Protein AF-A0A920TEG1-F1 (afdb_monomer_lite)

Radius of gyration: 18.73 Å; chains: 1; bounding box: 34×30×54 Å

Foldseek 3Di:
DPPVVVVVVVVVVVVVVPPDDPLVVVLVCLCVVVHPVSSVVSVVVVVVVVVVVVVVVVVVVVVVVVPDDDVVVVCVVVVVD

Structure (mmCIF, N/CA/C/O backbone):
data_AF-A0A920TEG1-F1
#
_entry.id   AF-A0A920TEG1-F1
#
loop_
_atom_site.group_PDB
_atom_site.id
_atom_site.type_symbol
_atom_site.label_atom_id
_atom_site.label_alt_id
_atom_site.label_comp_id
_atom_site.label_asym_id
_atom_site.label_entity_id
_atom_site.label_seq_id
_atom_site.pdbx_PDB_ins_code
_atom_site.Cartn_x
_atom_site.Cartn_y
_atom_site.Cartn_z
_atom_site.occupancy
_atom_site.B_iso_or_equiv
_atom_site.auth_seq_id
_atom_site.auth_comp_id
_atom_site.auth_asym_id
_atom_site.auth_atom_id
_atom_site.pdbx_PDB_model_num
ATOM 1 N N . MET A 1 1 ? 10.260 16.631 -15.063 1.00 63.97 1 MET A N 1
ATOM 2 C CA . MET A 1 1 ? 8.785 16.568 -15.058 1.00 63.97 1 MET A CA 1
ATOM 3 C C . MET A 1 1 ? 8.285 17.909 -14.576 1.00 63.97 1 MET A C 1
ATOM 5 O O . MET A 1 1 ? 8.845 18.399 -13.603 1.00 63.97 1 MET A O 1
ATOM 9 N N . ASP A 1 2 ? 7.292 18.493 -15.242 1.00 91.50 2 ASP A N 1
ATOM 10 C CA . ASP A 1 2 ? 6.613 19.675 -14.709 1.00 91.50 2 ASP A CA 1
ATOM 11 C C . ASP A 1 2 ? 5.975 19.355 -13.356 1.00 91.50 2 ASP A C 1
ATOM 13 O O . ASP A 1 2 ? 5.390 18.281 -13.169 1.00 91.50 2 ASP A O 1
ATOM 17 N N . VAL A 1 3 ? 6.093 20.290 -12.411 1.00 94.56 3 VAL A N 1
ATOM 18 C CA . VAL A 1 3 ? 5.546 20.141 -11.054 1.00 94.56 3 VAL A CA 1
ATOM 19 C C . VAL A 1 3 ? 4.030 19.935 -11.115 1.00 94.56 3 VAL A C 1
ATOM 21 O O . VAL A 1 3 ? 3.496 19.093 -10.395 1.00 94.56 3 VAL A O 1
ATOM 24 N N . ASP A 1 4 ? 3.350 20.604 -12.049 1.00 95.06 4 ASP A N 1
ATOM 25 C CA . ASP A 1 4 ? 1.923 20.430 -12.327 1.00 95.06 4 ASP A CA 1
ATOM 26 C C . ASP A 1 4 ? 1.549 18.990 -12.688 1.00 95.06 4 ASP A C 1
ATOM 28 O O . ASP A 1 4 ? 0.542 18.462 -12.213 1.00 95.06 4 ASP A O 1
ATOM 32 N N . ALA A 1 5 ? 2.350 18.331 -13.528 1.00 94.06 5 ALA A N 1
ATOM 33 C CA . ALA A 1 5 ? 2.089 16.956 -13.943 1.00 94.06 5 ALA A CA 1
ATOM 34 C C . ALA A 1 5 ? 2.281 15.978 -12.776 1.00 94.06 5 ALA A C 1
ATOM 36 O O . ALA A 1 5 ? 1.467 15.072 -12.588 1.00 94.06 5 ALA A O 1
ATOM 37 N N . TRP A 1 6 ? 3.312 16.193 -11.956 1.00 94.12 6 TRP A N 1
ATOM 38 C CA . TRP A 1 6 ? 3.536 15.400 -10.749 1.00 94.12 6 TRP A CA 1
ATOM 39 C C . TRP A 1 6 ? 2.384 15.561 -9.750 1.00 94.12 6 TRP A C 1
ATOM 41 O O . TRP A 1 6 ? 1.863 14.568 -9.244 1.00 94.12 6 TRP A O 1
ATOM 51 N N . LEU A 1 7 ? 1.918 16.795 -9.532 1.00 96.00 7 LEU A N 1
ATOM 52 C CA . LEU A 1 7 ? 0.812 17.073 -8.618 1.00 96.00 7 LEU A CA 1
ATOM 53 C C . LEU A 1 7 ? -0.496 16.418 -9.091 1.00 96.00 7 LEU A C 1
ATOM 55 O O . LEU A 1 7 ? -1.205 15.817 -8.286 1.00 96.00 7 LEU A O 1
ATOM 59 N N . LYS A 1 8 ? -0.786 16.458 -10.401 1.00 95.25 8 LYS A N 1
ATOM 60 C CA . LYS A 1 8 ? -1.937 15.758 -11.001 1.00 95.25 8 LYS A CA 1
ATOM 61 C C . LYS A 1 8 ? -1.873 14.246 -10.777 1.00 95.25 8 LYS A C 1
ATOM 63 O O . LYS A 1 8 ? -2.891 13.648 -10.434 1.00 95.25 8 LYS A O 1
ATOM 68 N N . LEU A 1 9 ? -0.694 13.637 -10.935 1.00 93.50 9 LEU A N 1
ATOM 69 C CA . LEU A 1 9 ? -0.492 12.206 -10.687 1.00 93.50 9 LEU A CA 1
ATOM 70 C C . LEU A 1 9 ? -0.719 11.845 -9.218 1.00 93.50 9 LEU A C 1
ATOM 72 O O . LEU A 1 9 ? -1.439 10.891 -8.935 1.00 93.50 9 LEU A O 1
ATOM 76 N N . VAL A 1 10 ? -0.166 12.628 -8.287 1.00 93.81 10 VAL A N 1
ATOM 77 C CA . VAL A 1 10 ? -0.399 12.432 -6.848 1.00 93.81 10 VAL A CA 1
ATOM 78 C C . VAL A 1 10 ? -1.889 12.485 -6.533 1.00 93.81 10 VAL A C 1
ATOM 80 O O . VAL A 1 10 ? -2.392 11.619 -5.822 1.00 93.81 10 VAL A O 1
ATOM 83 N N . LEU A 1 11 ? -2.602 13.461 -7.097 1.00 95.31 11 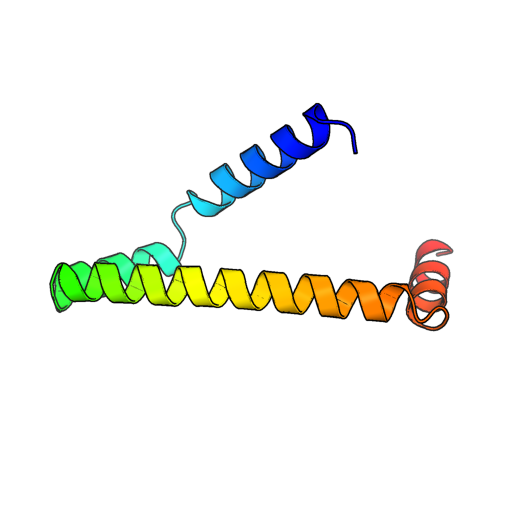LEU A N 1
ATOM 84 C CA . LEU A 1 11 ? -4.023 13.672 -6.843 1.00 95.31 11 LEU A CA 1
ATOM 85 C C . LEU A 1 11 ? -4.879 12.517 -7.384 1.00 95.31 11 LEU A C 1
ATOM 87 O O . LEU A 1 11 ? -5.736 12.003 -6.669 1.00 95.31 11 LEU A O 1
ATOM 91 N N . ILE A 1 12 ? -4.596 12.044 -8.602 1.00 94.62 12 ILE A N 1
ATOM 92 C CA . ILE A 1 12 ? -5.242 10.858 -9.185 1.00 94.62 12 ILE A CA 1
ATOM 93 C C . ILE A 1 12 ? -4.969 9.601 -8.352 1.00 94.62 12 ILE A C 1
ATOM 95 O O . ILE A 1 12 ? -5.905 8.861 -8.051 1.00 94.62 12 ILE A O 1
ATOM 99 N N . CYS A 1 13 ? -3.721 9.370 -7.934 1.00 90.81 13 CYS A N 1
ATOM 100 C CA . CYS A 1 13 ? -3.373 8.224 -7.092 1.00 90.81 13 CYS A CA 1
ATOM 101 C C . CYS A 1 13 ? -4.082 8.278 -5.733 1.00 90.81 13 CYS A C 1
ATOM 103 O O . CYS A 1 13 ? -4.581 7.256 -5.263 1.00 90.81 13 CYS A O 1
ATOM 105 N N . PHE A 1 14 ? -4.180 9.464 -5.126 1.00 90.62 14 PHE A N 1
ATOM 106 C CA . PHE A 1 14 ? -4.915 9.662 -3.877 1.00 90.62 14 PHE A CA 1
ATOM 107 C C . PHE A 1 14 ? -6.399 9.331 -4.031 1.00 90.62 14 PHE A C 1
ATOM 109 O O . PHE A 1 14 ? -6.948 8.574 -3.234 1.00 90.62 14 PHE A O 1
ATOM 116 N N . LEU A 1 15 ? -7.045 9.859 -5.073 1.00 91.62 15 LEU A N 1
ATOM 117 C CA . LEU A 1 15 ? -8.456 9.589 -5.346 1.00 91.62 15 LEU A CA 1
ATOM 118 C C . LEU A 1 15 ? -8.706 8.102 -5.633 1.00 91.62 15 LEU A C 1
ATOM 120 O O . LEU A 1 15 ? -9.681 7.541 -5.138 1.00 91.62 15 LEU A O 1
ATOM 124 N N . GLY A 1 16 ? -7.803 7.446 -6.369 1.00 88.75 16 GLY A N 1
ATOM 125 C CA . GLY A 1 16 ? -7.870 6.008 -6.627 1.00 88.75 16 GLY A CA 1
ATOM 126 C C . GLY A 1 16 ? -7.767 5.170 -5.350 1.00 88.75 16 GLY A C 1
ATOM 127 O O . GLY A 1 16 ? -8.537 4.229 -5.172 1.00 88.75 16 GLY A O 1
ATOM 128 N N . ALA A 1 17 ? -6.874 5.542 -4.428 1.00 85.94 17 ALA A N 1
ATOM 129 C CA . ALA A 1 17 ? -6.703 4.849 -3.151 1.00 85.94 17 ALA A CA 1
ATOM 130 C C . ALA A 1 17 ? -7.902 5.018 -2.196 1.00 85.94 17 ALA A C 1
ATOM 132 O O . ALA A 1 17 ? -8.164 4.133 -1.383 1.00 85.94 17 ALA A O 1
ATOM 133 N N . LEU A 1 18 ? -8.635 6.133 -2.292 1.00 86.19 18 LEU A N 1
ATOM 134 C CA . LEU A 1 18 ? -9.836 6.396 -1.489 1.00 86.19 18 LEU A CA 1
ATOM 135 C C . LEU A 1 18 ? -11.084 5.656 -1.992 1.00 86.19 18 LEU A C 1
ATOM 137 O O . LEU A 1 18 ? -12.071 5.570 -1.259 1.00 86.19 18 LEU A O 1
ATOM 141 N N . SER A 1 19 ? -11.065 5.127 -3.218 1.00 88.12 19 SER A N 1
ATOM 142 C CA . SER A 1 19 ? -12.203 4.399 -3.779 1.00 88.12 19 SER A CA 1
ATOM 143 C C . SER A 1 19 ? -12.527 3.172 -2.911 1.00 88.12 19 SER A C 1
ATOM 145 O O . SER A 1 19 ? -11.641 2.339 -2.696 1.00 88.12 19 SER A O 1
ATOM 147 N N . PRO A 1 20 ? -13.768 3.019 -2.405 1.00 83.88 20 PRO A N 1
ATOM 148 C CA . PRO A 1 20 ? -14.131 1.900 -1.543 1.00 83.88 20 PRO A CA 1
ATOM 149 C C . PRO A 1 20 ? -13.977 0.581 -2.309 1.00 83.88 20 PRO A C 1
ATOM 151 O O . PRO A 1 20 ? -14.788 0.232 -3.163 1.00 83.88 20 PRO A O 1
ATOM 154 N N . GLY A 1 21 ? -12.886 -0.128 -2.020 1.00 88.25 21 GLY A N 1
ATOM 155 C CA . GLY A 1 21 ? -12.504 -1.368 -2.685 1.00 88.25 21 GLY A CA 1
ATOM 156 C C . GLY A 1 21 ? -12.519 -2.584 -1.753 1.00 88.25 21 GLY A C 1
ATOM 157 O O . GLY A 1 21 ? -12.680 -2.445 -0.536 1.00 88.25 21 GLY A O 1
ATOM 158 N N . PRO A 1 22 ? -12.274 -3.791 -2.296 1.00 87.56 22 PRO A N 1
ATOM 159 C CA . PRO A 1 22 ? -12.232 -5.037 -1.523 1.00 87.56 22 PRO A CA 1
ATOM 160 C C . PRO A 1 22 ? -11.246 -4.997 -0.345 1.00 87.56 22 PRO A C 1
ATOM 162 O O . PRO A 1 22 ? -11.491 -5.603 0.695 1.00 87.56 22 PRO A O 1
ATOM 165 N N . SER A 1 23 ? -10.149 -4.245 -0.480 1.00 88.12 23 SER A N 1
ATOM 166 C CA . SER A 1 23 ? -9.150 -4.103 0.581 1.00 88.12 23 SER A CA 1
ATOM 167 C C . SER A 1 23 ? -9.676 -3.333 1.799 1.00 88.12 23 SER A C 1
ATOM 169 O O . SER A 1 23 ? -9.482 -3.758 2.938 1.00 88.12 23 SER A O 1
ATOM 171 N N . LEU A 1 24 ? -10.435 -2.252 1.577 1.00 88.38 24 LEU A N 1
ATOM 172 C CA . LEU A 1 24 ? -11.086 -1.515 2.662 1.00 88.38 24 LEU A CA 1
ATOM 173 C C . LEU A 1 24 ? -12.117 -2.400 3.375 1.00 88.38 24 LEU A C 1
ATOM 175 O O . LEU A 1 24 ? -12.166 -2.415 4.604 1.00 88.38 24 LEU A O 1
ATOM 179 N N . ALA A 1 25 ? -12.880 -3.197 2.618 1.00 92.94 25 ALA A N 1
ATOM 180 C CA . ALA A 1 25 ? -13.819 -4.164 3.183 1.00 92.94 25 ALA A CA 1
ATOM 181 C C . ALA A 1 25 ? -13.116 -5.202 4.078 1.00 92.94 25 ALA A C 1
ATOM 183 O O . ALA A 1 25 ? -13.616 -5.522 5.155 1.00 92.94 25 ALA A O 1
ATOM 184 N N . LEU A 1 26 ? -11.929 -5.679 3.687 1.00 91.38 26 LEU A N 1
ATOM 185 C CA . LEU A 1 26 ? -11.127 -6.603 4.490 1.00 91.38 26 LEU A CA 1
ATOM 186 C C . LEU A 1 26 ? -10.640 -5.963 5.803 1.00 91.38 26 LEU A C 1
ATOM 188 O O . LEU A 1 26 ? -10.764 -6.571 6.868 1.00 91.38 26 LEU A O 1
ATOM 192 N N . VAL A 1 27 ? -10.118 -4.731 5.745 1.00 93.62 27 VAL A N 1
ATOM 193 C CA . VAL A 1 27 ? -9.671 -3.984 6.935 1.00 93.62 27 VAL A CA 1
ATOM 194 C C . VAL A 1 27 ? -10.841 -3.748 7.889 1.00 93.62 27 VAL A C 1
ATOM 196 O O . VAL A 1 27 ? -10.710 -4.002 9.088 1.00 93.62 27 VAL A O 1
ATOM 199 N N . LEU A 1 28 ? -12.001 -3.327 7.375 1.00 93.19 28 LEU A N 1
ATOM 200 C CA . LEU A 1 28 ? -13.220 -3.167 8.172 1.00 93.19 28 LEU A CA 1
ATOM 201 C C . LEU A 1 28 ? -13.683 -4.489 8.783 1.00 93.19 28 LEU A C 1
ATOM 203 O O . LEU A 1 28 ? -13.989 -4.519 9.971 1.00 93.19 28 LEU A O 1
ATOM 207 N N . ASN A 1 29 ? -13.673 -5.587 8.027 1.00 94.38 29 ASN A N 1
ATOM 208 C CA . ASN A 1 29 ? -14.058 -6.897 8.543 1.00 94.38 29 ASN A CA 1
ATOM 209 C C . ASN A 1 29 ? -13.148 -7.339 9.700 1.00 94.38 29 ASN A C 1
ATOM 211 O O . ASN A 1 29 ? -13.638 -7.739 10.753 1.00 94.38 29 ASN A O 1
ATOM 215 N N . ASN A 1 30 ? -11.827 -7.184 9.563 1.00 93.38 30 ASN A N 1
ATOM 216 C CA . ASN A 1 30 ? -10.891 -7.469 10.656 1.00 93.38 30 ASN A CA 1
ATOM 217 C C . ASN A 1 30 ? -11.075 -6.519 11.850 1.00 93.38 30 ASN A C 1
ATOM 219 O O . ASN A 1 30 ? -10.943 -6.947 12.996 1.00 93.38 30 ASN A O 1
ATOM 223 N N . THR A 1 31 ? -11.426 -5.256 11.596 1.00 94.94 31 THR A N 1
ATOM 224 C CA . THR A 1 31 ? -11.721 -4.266 12.644 1.00 94.94 31 THR A CA 1
ATOM 225 C C . THR A 1 31 ? -12.966 -4.650 13.443 1.00 94.94 31 THR A C 1
ATOM 227 O O . THR A 1 31 ? -12.939 -4.606 14.670 1.00 94.94 31 THR A O 1
ATOM 230 N N . ILE A 1 32 ? -14.046 -5.039 12.761 1.00 96.56 32 ILE A N 1
ATOM 231 C CA . ILE A 1 32 ? -15.333 -5.379 13.377 1.00 96.56 32 ILE A CA 1
ATOM 232 C C . ILE A 1 32 ? -15.254 -6.742 14.076 1.00 96.56 32 ILE A C 1
ATOM 234 O O . ILE A 1 32 ? -15.697 -6.869 15.212 1.00 96.56 32 ILE A O 1
ATOM 238 N N . ALA A 1 33 ? -14.660 -7.751 13.433 1.00 95.44 33 ALA A N 1
ATOM 239 C CA . ALA A 1 33 ? -14.637 -9.117 13.954 1.00 95.44 33 ALA A CA 1
ATOM 240 C C . ALA A 1 33 ? -13.610 -9.335 15.076 1.00 95.44 33 ALA A C 1
ATOM 242 O O . ALA A 1 33 ? -13.832 -10.166 15.954 1.00 95.44 33 ALA A O 1
ATOM 243 N N . ARG A 1 34 ? -12.464 -8.639 15.038 1.00 92.12 34 ARG A N 1
ATOM 244 C CA . ARG A 1 34 ? -11.338 -8.875 15.965 1.00 92.12 34 ARG A CA 1
ATOM 245 C C . ARG A 1 34 ? -10.962 -7.646 16.798 1.00 92.12 34 ARG A C 1
ATOM 247 O O . ARG A 1 34 ? -10.223 -7.777 17.769 1.00 92.12 34 ARG A O 1
ATOM 254 N N . GLY A 1 35 ? -11.490 -6.467 16.467 1.00 95.12 35 GLY A N 1
ATOM 255 C CA . GLY A 1 35 ? -11.276 -5.213 17.189 1.00 95.12 35 GLY A CA 1
ATOM 256 C C . GLY A 1 35 ? -10.336 -4.233 16.477 1.00 95.12 35 GLY A C 1
ATOM 257 O O . GLY A 1 35 ? -9.635 -4.565 15.519 1.00 95.12 35 GLY A O 1
ATOM 258 N N . ARG A 1 36 ? -10.283 -2.993 16.988 1.00 93.94 36 ARG A N 1
ATOM 259 C CA . ARG A 1 36 ? -9.567 -1.864 16.359 1.00 93.94 36 ARG A CA 1
ATOM 260 C C . ARG A 1 36 ? -8.091 -2.140 16.074 1.00 93.94 36 ARG A C 1
ATOM 262 O O . ARG A 1 36 ? -7.588 -1.732 15.032 1.00 93.94 36 ARG A O 1
ATOM 269 N N . LEU A 1 37 ? -7.404 -2.830 16.984 1.00 95.75 37 LEU A N 1
ATOM 270 C CA . LEU A 1 37 ? -5.971 -3.105 16.849 1.00 95.75 37 LEU A CA 1
ATOM 271 C C . LEU A 1 37 ? -5.662 -3.965 15.611 1.00 95.75 37 LEU A C 1
ATOM 273 O O . LEU A 1 37 ? -4.686 -3.706 14.915 1.00 95.75 37 LEU A O 1
ATOM 277 N N . TYR A 1 38 ? -6.529 -4.936 15.310 1.00 94.38 38 TYR A N 1
ATOM 278 C CA . TYR A 1 38 ? -6.399 -5.809 14.142 1.00 94.38 38 TYR A CA 1
ATOM 279 C C . TYR A 1 38 ? -6.703 -5.071 12.838 1.00 94.38 38 TYR A C 1
ATOM 281 O O . TYR A 1 38 ? -6.088 -5.347 11.812 1.00 94.38 38 TYR A O 1
ATOM 289 N N . GLY A 1 39 ? -7.615 -4.098 12.877 1.00 94.69 39 GLY A N 1
ATOM 290 C CA . GLY A 1 39 ? -7.836 -3.171 11.769 1.00 94.69 39 GLY A CA 1
ATOM 291 C C . GLY A 1 39 ? -6.587 -2.362 11.432 1.00 94.69 39 GLY A C 1
ATOM 292 O O . GLY A 1 39 ? -6.148 -2.342 10.284 1.00 94.69 39 GLY A O 1
ATOM 293 N N . ILE A 1 40 ? -5.975 -1.754 12.454 1.00 95.56 40 ILE A N 1
ATOM 294 C CA . ILE A 1 40 ? -4.748 -0.958 12.306 1.00 95.56 40 ILE A CA 1
ATOM 295 C C . ILE A 1 40 ? -3.607 -1.825 11.765 1.00 95.56 40 ILE A C 1
ATOM 297 O O . ILE A 1 40 ? -2.950 -1.426 10.806 1.00 95.56 40 ILE A O 1
ATOM 301 N N . SER A 1 41 ? -3.390 -3.021 12.321 1.00 96.12 41 SER A N 1
ATOM 302 C CA . SER A 1 41 ? -2.330 -3.914 11.839 1.00 96.12 41 SER A CA 1
ATOM 303 C C . SER A 1 41 ? -2.573 -4.398 10.406 1.00 96.12 41 SER A C 1
ATOM 305 O O . SER A 1 41 ? -1.634 -4.421 9.613 1.00 96.12 41 SER A O 1
ATOM 307 N N . THR A 1 42 ? -3.824 -4.709 10.040 1.00 94.69 42 THR A N 1
ATOM 308 C CA . THR A 1 42 ? -4.195 -5.085 8.662 1.00 94.69 42 THR A CA 1
ATOM 309 C C . THR A 1 42 ? -3.924 -3.935 7.692 1.00 94.69 42 THR A C 1
ATO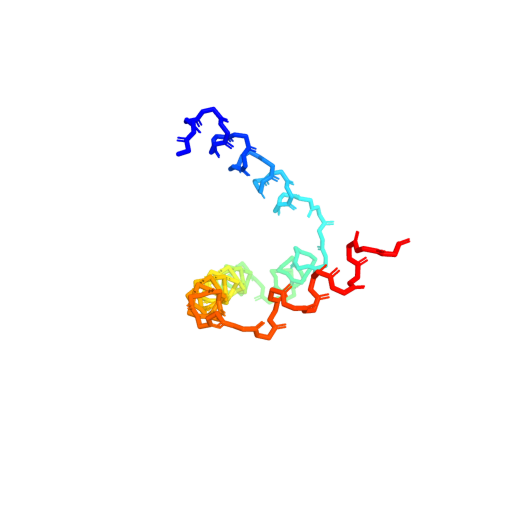M 311 O O . THR A 1 42 ? -3.316 -4.147 6.646 1.00 94.69 42 THR A O 1
ATOM 314 N N . GLY A 1 43 ? -4.332 -2.711 8.044 1.00 93.88 43 GLY A N 1
ATOM 315 C CA . GLY A 1 43 ? -4.113 -1.524 7.217 1.00 93.88 43 GLY A CA 1
ATOM 316 C C . GLY A 1 43 ? -2.629 -1.203 7.025 1.00 93.88 43 GLY A C 1
ATOM 317 O O . GLY A 1 43 ? -2.193 -0.982 5.896 1.00 93.88 43 GLY A O 1
ATOM 318 N N . LEU A 1 44 ? -1.839 -1.246 8.104 1.00 95.38 44 LEU A N 1
ATOM 319 C CA . LEU A 1 44 ? -0.392 -1.014 8.046 1.00 95.38 44 LEU A CA 1
ATOM 320 C C . LEU A 1 44 ? 0.325 -2.075 7.211 1.00 95.38 44 LEU A C 1
ATOM 322 O O . LEU A 1 44 ? 1.127 -1.727 6.348 1.00 95.38 44 LEU A O 1
ATOM 326 N N . GLY A 1 45 ? 0.014 -3.355 7.429 1.00 95.62 45 GLY A N 1
ATOM 327 C CA . GLY A 1 45 ? 0.605 -4.448 6.658 1.00 95.62 45 GLY A CA 1
ATOM 328 C C . GLY A 1 45 ? 0.267 -4.351 5.171 1.00 95.62 45 GLY A C 1
ATOM 329 O O . GLY A 1 45 ? 1.147 -4.500 4.326 1.00 95.62 45 GLY A O 1
ATOM 330 N N . HIS A 1 46 ? -0.988 -4.034 4.844 1.00 93.44 46 HIS A N 1
ATOM 331 C CA . HIS A 1 46 ? -1.421 -3.864 3.462 1.00 93.44 46 HIS A CA 1
ATOM 332 C C . HIS A 1 46 ? -0.741 -2.670 2.776 1.00 93.44 46 HIS A C 1
ATOM 334 O O . HIS A 1 46 ? -0.191 -2.822 1.686 1.00 93.44 46 HIS A O 1
ATOM 340 N N . GLY A 1 47 ? -0.728 -1.501 3.428 1.00 92.81 47 GLY A N 1
ATOM 341 C CA . GLY A 1 47 ? -0.077 -0.302 2.897 1.00 92.81 47 GLY A CA 1
ATOM 342 C C . GLY A 1 47 ? 1.429 -0.492 2.707 1.00 92.81 47 GLY A C 1
ATOM 343 O O . GLY A 1 47 ? 1.968 -0.133 1.662 1.00 92.81 47 GLY A O 1
ATOM 344 N N . PHE A 1 48 ? 2.097 -1.128 3.674 1.00 96.00 48 PHE A N 1
ATOM 345 C CA . PHE A 1 48 ? 3.515 -1.464 3.570 1.00 96.00 48 PHE A CA 1
ATOM 346 C C . PHE A 1 48 ? 3.793 -2.438 2.418 1.00 96.00 48 PHE A C 1
ATOM 348 O O . PHE A 1 48 ? 4.722 -2.219 1.643 1.00 96.00 48 PHE A O 1
ATOM 355 N N . GLY A 1 49 ? 2.961 -3.472 2.261 1.00 95.19 49 GLY A N 1
ATOM 356 C CA . GLY A 1 49 ? 3.076 -4.438 1.171 1.00 95.19 49 GLY A CA 1
ATOM 357 C C . GLY A 1 49 ? 2.964 -3.792 -0.211 1.00 95.19 49 GLY A C 1
ATOM 358 O O . GLY A 1 49 ? 3.818 -4.033 -1.062 1.00 95.19 49 GLY A O 1
ATOM 359 N N . ILE A 1 50 ? 1.964 -2.926 -0.425 1.00 93.56 50 ILE A N 1
ATOM 360 C CA . ILE A 1 50 ? 1.815 -2.193 -1.695 1.00 93.56 50 ILE A CA 1
ATOM 361 C C . ILE A 1 50 ? 2.995 -1.244 -1.919 1.00 93.56 50 ILE A C 1
ATOM 363 O O . ILE A 1 50 ? 3.515 -1.184 -3.030 1.00 93.56 50 ILE A O 1
ATOM 367 N N . GLY A 1 51 ? 3.440 -0.525 -0.884 1.00 93.88 51 GLY A N 1
ATOM 368 C CA . GLY A 1 51 ? 4.585 0.379 -0.990 1.00 93.88 51 GLY A CA 1
ATOM 369 C C . GLY A 1 51 ? 5.862 -0.350 -1.410 1.00 93.88 51 GLY A C 1
ATOM 370 O O . GLY A 1 51 ? 6.543 0.074 -2.342 1.00 93.88 51 GLY A O 1
ATOM 371 N N . LEU A 1 52 ? 6.154 -1.488 -0.778 1.00 97.50 52 LEU A N 1
ATOM 372 C CA . LEU A 1 52 ? 7.317 -2.306 -1.109 1.00 97.50 52 LEU A CA 1
ATOM 373 C C . LEU A 1 52 ? 7.207 -2.911 -2.515 1.00 97.50 52 LEU A C 1
ATOM 375 O O . LEU A 1 52 ? 8.172 -2.870 -3.276 1.00 97.50 52 LEU A O 1
ATOM 379 N N . TRP A 1 53 ? 6.023 -3.404 -2.891 1.00 95.31 53 TRP A N 1
ATOM 380 C CA . TRP A 1 53 ? 5.756 -3.880 -4.248 1.00 95.31 53 TRP A CA 1
ATOM 381 C C . TRP A 1 53 ? 5.969 -2.781 -5.299 1.00 95.31 53 TRP A C 1
ATOM 383 O O . TRP A 1 53 ? 6.612 -3.037 -6.316 1.00 95.31 53 TRP A O 1
ATOM 393 N N . ALA A 1 54 ? 5.491 -1.558 -5.049 1.00 94.31 54 ALA A N 1
ATOM 394 C CA . ALA A 1 54 ? 5.640 -0.432 -5.967 1.00 94.31 54 ALA A CA 1
ATOM 395 C C . ALA A 1 54 ? 7.112 -0.036 -6.157 1.00 94.31 5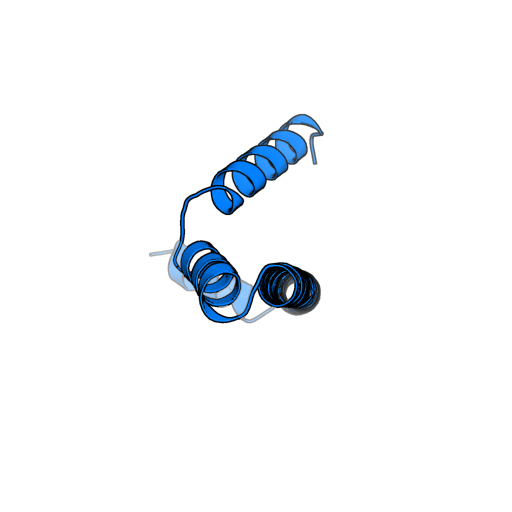4 ALA A C 1
ATOM 397 O O . ALA A 1 54 ? 7.539 0.151 -7.294 1.00 94.31 54 ALA A O 1
ATOM 398 N N . LEU A 1 55 ? 7.898 0.023 -5.073 1.00 95.12 55 LEU A N 1
ATOM 399 C CA . LEU A 1 55 ? 9.332 0.331 -5.128 1.00 95.12 55 LEU A CA 1
ATOM 400 C C . LEU A 1 55 ? 10.118 -0.723 -5.913 1.00 95.12 55 LEU A C 1
ATOM 402 O O . LEU A 1 55 ? 10.897 -0.378 -6.804 1.00 95.12 55 LEU A O 1
ATOM 406 N N . LEU A 1 56 ? 9.885 -2.006 -5.615 1.00 96.06 56 LEU A N 1
ATOM 407 C CA . LEU A 1 56 ? 10.530 -3.111 -6.327 1.00 96.06 56 LEU A CA 1
AT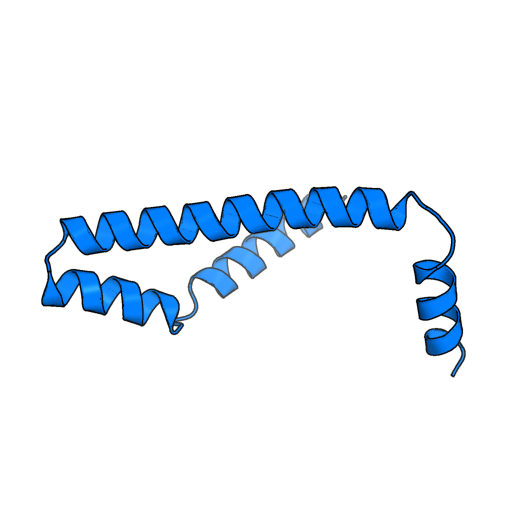OM 408 C C . LEU A 1 56 ? 10.136 -3.130 -7.803 1.00 96.06 56 LEU A C 1
ATOM 410 O O . LEU A 1 56 ? 10.991 -3.313 -8.662 1.00 96.06 56 LEU A O 1
ATOM 414 N N . THR A 1 57 ? 8.859 -2.893 -8.103 1.00 94.88 57 THR A N 1
ATOM 415 C CA . THR A 1 57 ? 8.362 -2.825 -9.479 1.00 94.88 57 THR A CA 1
ATOM 416 C C . THR A 1 57 ? 8.991 -1.655 -10.227 1.00 94.88 57 THR A C 1
ATOM 418 O O . THR A 1 57 ? 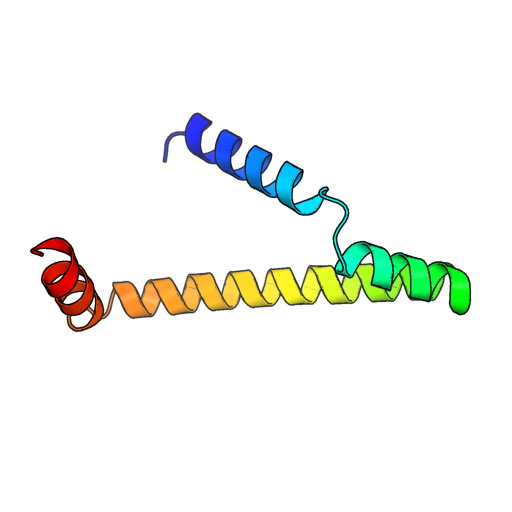9.478 -1.850 -11.335 1.00 94.88 57 THR A O 1
ATOM 421 N N . SER A 1 58 ? 9.055 -0.457 -9.633 1.00 92.69 58 SER A N 1
ATOM 422 C CA . SER A 1 58 ? 9.680 0.697 -10.289 1.00 92.69 58 SER A CA 1
ATOM 423 C C . SER A 1 58 ? 11.172 0.488 -10.541 1.00 92.69 58 SER A C 1
ATOM 425 O O . SER A 1 58 ? 11.642 0.829 -11.622 1.00 92.69 58 SER A O 1
ATOM 427 N N . ALA A 1 59 ? 11.891 -0.115 -9.587 1.00 92.50 59 ALA A N 1
ATOM 428 C CA . ALA A 1 59 ? 13.311 -0.427 -9.734 1.00 92.50 59 ALA A CA 1
ATOM 429 C C . ALA A 1 59 ? 13.549 -1.529 -10.782 1.00 92.50 59 ALA A C 1
ATOM 431 O O . ALA A 1 59 ? 14.424 -1.414 -11.633 1.00 92.50 59 ALA A O 1
ATOM 432 N N . GLY A 1 60 ? 12.735 -2.587 -10.775 1.00 90.19 60 GLY A N 1
ATOM 433 C CA . GLY A 1 60 ? 12.831 -3.660 -11.763 1.00 90.19 60 GLY A CA 1
ATOM 434 C C . GLY A 1 60 ? 12.499 -3.181 -13.177 1.00 90.19 60 GLY A C 1
ATOM 435 O O . GLY A 1 60 ? 13.225 -3.483 -14.119 1.00 90.19 60 GLY A O 1
ATOM 436 N N . ILE A 1 61 ? 11.438 -2.382 -13.333 1.00 88.88 61 ILE A N 1
ATOM 437 C CA . ILE A 1 61 ? 11.063 -1.798 -14.626 1.00 88.88 61 ILE A CA 1
ATOM 438 C C . ILE A 1 61 ? 12.154 -0.847 -15.132 1.00 88.88 61 ILE A C 1
ATOM 440 O O . ILE A 1 61 ? 12.435 -0.862 -16.329 1.00 88.88 61 ILE A O 1
ATOM 444 N N . SER A 1 62 ? 12.791 -0.046 -14.266 1.00 86.94 62 SER A N 1
ATOM 445 C CA . SER A 1 62 ? 13.885 0.824 -14.710 1.00 86.94 62 SER A CA 1
ATOM 446 C C . SER A 1 62 ? 15.050 0.025 -15.288 1.00 86.94 62 SER A C 1
ATOM 448 O O . SER A 1 62 ? 15.499 0.355 -16.381 1.00 86.94 62 SER A O 1
ATOM 450 N N . GLU A 1 63 ? 15.471 -1.060 -14.632 1.00 86.31 63 GLU A N 1
ATOM 451 C CA . GLU A 1 63 ? 16.544 -1.933 -15.138 1.00 86.31 63 GLU A CA 1
ATOM 452 C C . GLU A 1 63 ? 16.167 -2.571 -16.482 1.00 86.31 63 GLU A C 1
ATOM 454 O O . GLU A 1 63 ? 16.918 -2.500 -17.452 1.00 86.31 63 GLU A O 1
ATOM 459 N N . ILE A 1 64 ? 14.949 -3.110 -16.576 1.00 84.69 64 ILE A N 1
ATOM 460 C CA . ILE A 1 64 ? 14.420 -3.741 -17.790 1.00 84.69 64 ILE A CA 1
ATOM 461 C C . ILE A 1 64 ? 14.376 -2.765 -18.984 1.00 84.69 64 ILE A C 1
ATOM 463 O O . ILE A 1 64 ? 14.617 -3.160 -20.123 1.00 84.69 64 ILE A O 1
ATOM 467 N N . ILE A 1 65 ? 14.046 -1.492 -18.751 1.00 82.81 65 ILE A N 1
ATOM 468 C CA . ILE A 1 65 ? 14.009 -0.465 -19.805 1.00 82.81 65 ILE A CA 1
ATOM 469 C C . ILE A 1 65 ? 15.424 -0.037 -20.221 1.00 82.81 65 ILE A C 1
ATOM 471 O O . ILE A 1 65 ? 15.640 0.318 -21.386 1.00 82.81 65 ILE A O 1
ATOM 475 N N . MET A 1 66 ? 16.381 -0.036 -19.289 1.00 79.81 66 MET A N 1
ATOM 476 C CA . MET A 1 66 ? 17.774 0.301 -19.584 1.00 79.81 66 MET A CA 1
ATOM 477 C C . MET A 1 66 ? 18.491 -0.813 -20.356 1.00 79.81 66 MET A C 1
ATOM 479 O O . MET A 1 66 ? 19.332 -0.496 -21.201 1.00 79.81 66 MET A O 1
ATOM 483 N N . ASP A 1 67 ? 18.108 -2.077 -20.158 1.00 73.06 67 ASP A N 1
ATOM 484 C CA . ASP A 1 67 ? 18.620 -3.226 -20.913 1.00 73.06 67 ASP A CA 1
ATOM 485 C C . ASP A 1 67 ? 17.933 -3.328 -22.294 1.00 73.06 67 ASP A C 1
ATOM 487 O O . ASP A 1 67 ? 16.978 -4.068 -22.555 1.00 73.06 67 ASP A O 1
ATOM 491 N N . LYS A 1 68 ? 18.363 -2.437 -23.192 1.00 66.06 68 LYS A N 1
ATOM 492 C CA . LYS A 1 68 ? 17.725 -2.166 -24.483 1.00 66.06 68 LYS A CA 1
ATOM 493 C C . LYS A 1 68 ? 17.846 -3.333 -25.466 1.00 66.06 68 LYS A C 1
ATOM 495 O O . LYS A 1 68 ? 18.831 -3.419 -26.190 1.00 66.06 68 LYS A O 1
ATOM 500 N N . SER A 1 69 ? 16.791 -4.138 -25.618 1.00 62.91 69 SER A N 1
ATOM 501 C CA . SER A 1 69 ? 16.476 -4.773 -26.914 1.00 62.91 69 SER A CA 1
ATOM 502 C C . SER A 1 69 ? 15.040 -5.308 -26.991 1.00 62.91 69 SER A C 1
ATOM 504 O O . SER A 1 69 ? 14.259 -4.872 -27.834 1.00 62.91 69 SER A O 1
ATOM 506 N N . ALA A 1 70 ? 14.631 -6.202 -26.089 1.00 66.88 70 ALA A N 1
ATOM 507 C CA . ALA A 1 70 ? 13.427 -7.015 -26.303 1.00 66.88 70 ALA A CA 1
ATOM 508 C C . ALA A 1 70 ? 12.098 -6.236 -26.227 1.00 66.88 70 ALA A C 1
ATOM 510 O O . ALA A 1 70 ? 11.223 -6.419 -27.071 1.00 66.88 70 ALA A O 1
ATOM 511 N N . ILE A 1 71 ? 11.938 -5.338 -25.250 1.00 70.44 71 ILE A N 1
ATOM 512 C CA . ILE A 1 71 ? 10.669 -4.612 -25.035 1.00 70.44 71 ILE A CA 1
ATOM 513 C C . ILE A 1 71 ? 10.460 -3.504 -26.059 1.00 70.44 71 ILE A C 1
ATOM 515 O O . ILE A 1 71 ? 9.330 -3.265 -26.481 1.00 70.44 71 ILE A O 1
ATOM 519 N N . PHE A 1 72 ? 11.544 -2.865 -26.503 1.00 69.81 72 PHE A N 1
ATOM 520 C CA . PHE A 1 72 ? 11.473 -1.889 -27.585 1.00 69.81 72 PHE A CA 1
ATOM 521 C C . PHE A 1 72 ? 11.031 -2.559 -28.893 1.00 69.81 72 PHE A C 1
ATOM 523 O O . PHE A 1 72 ? 10.141 -2.046 -29.565 1.00 69.81 72 PHE A O 1
ATOM 530 N N . TRP A 1 73 ? 11.578 -3.739 -29.216 1.00 69.75 73 TRP A N 1
ATOM 531 C CA . TRP A 1 73 ? 11.137 -4.525 -30.373 1.00 69.75 73 TRP A CA 1
ATOM 532 C C . TRP A 1 73 ? 9.700 -5.036 -30.237 1.00 69.75 73 TRP A C 1
ATOM 534 O O . TRP A 1 73 ? 8.958 -4.977 -31.213 1.00 69.75 73 TRP A O 1
ATOM 544 N N . PHE A 1 74 ? 9.278 -5.469 -29.046 1.00 72.62 74 PHE A N 1
ATOM 545 C CA . PHE A 1 74 ? 7.898 -5.892 -28.788 1.00 72.62 74 PHE A CA 1
ATOM 546 C C . PHE A 1 74 ? 6.889 -4.751 -29.001 1.00 72.62 74 PHE A C 1
ATOM 548 O O . PHE A 1 74 ? 5.922 -4.915 -29.742 1.00 72.62 74 PHE A O 1
ATOM 555 N N . PHE A 1 75 ? 7.137 -3.574 -28.412 1.00 75.69 75 PHE A N 1
ATOM 556 C CA . PHE A 1 75 ? 6.278 -2.401 -28.610 1.00 75.69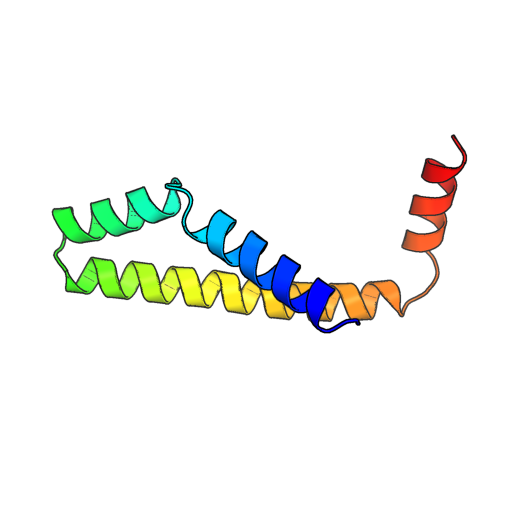 75 PHE A CA 1
ATOM 557 C C . PHE A 1 75 ? 6.317 -1.882 -30.046 1.00 75.69 75 PHE A C 1
ATOM 559 O O . PHE A 1 75 ? 5.293 -1.430 -30.546 1.00 75.69 75 PHE A O 1
ATOM 566 N N . LYS A 1 76 ? 7.466 -1.960 -30.725 1.00 72.81 76 LYS A N 1
ATOM 567 C CA . LYS A 1 76 ? 7.573 -1.557 -32.128 1.00 72.81 76 LYS A CA 1
ATOM 568 C C . LYS A 1 76 ? 6.790 -2.493 -33.053 1.00 72.81 76 LYS A C 1
ATOM 570 O O . LYS A 1 76 ? 6.007 -2.017 -33.861 1.00 72.81 76 LYS A O 1
ATOM 575 N N . ALA A 1 77 ? 6.917 -3.807 -32.872 1.00 76.75 77 ALA A N 1
ATOM 576 C CA . ALA A 1 77 ? 6.175 -4.795 -33.656 1.00 76.75 77 ALA A CA 1
ATOM 577 C C . ALA A 1 77 ? 4.650 -4.680 -33.490 1.00 76.75 77 ALA A C 1
ATOM 579 O O . ALA A 1 77 ? 3.918 -4.992 -34.423 1.00 76.75 77 ALA A O 1
ATOM 580 N N . TRP A 1 78 ? 4.179 -4.233 -32.322 1.00 74.06 78 TRP A N 1
ATOM 581 C CA . TRP A 1 78 ? 2.754 -4.029 -32.050 1.00 74.06 78 TRP A CA 1
ATOM 582 C C . TRP A 1 78 ? 2.259 -2.607 -32.364 1.00 74.06 78 TRP A C 1
ATOM 584 O O . TRP A 1 78 ? 1.073 -2.407 -32.578 1.00 74.06 78 TRP A O 1
ATOM 594 N N . GLY A 1 79 ? 3.135 -1.601 -32.358 1.00 69.50 79 GLY A N 1
ATOM 595 C CA . GLY A 1 79 ? 2.784 -0.214 -32.688 1.00 69.50 79 GLY A CA 1
ATOM 596 C C . GLY A 1 79 ? 2.779 0.091 -34.190 1.00 69.50 79 GLY A C 1
ATOM 597 O O . GLY A 1 79 ? 2.233 1.114 -34.588 1.00 69.50 79 GLY A O 1
ATOM 598 N N . ASP A 1 80 ? 3.390 -0.779 -35.001 1.00 60.34 80 ASP A N 1
ATOM 599 C CA . ASP A 1 80 ? 3.440 -0.685 -36.466 1.00 60.34 80 ASP A CA 1
ATOM 600 C C . ASP A 1 80 ? 2.303 -1.495 -37.173 1.00 60.34 80 ASP A C 1
ATOM 602 O O . ASP A 1 80 ? 2.320 -1.600 -38.401 1.00 60.34 80 ASP A O 1
ATOM 606 N N . VAL A 1 81 ? 1.321 -2.057 -36.436 1.00 53.88 81 VAL A N 1
ATOM 607 C CA . VAL A 1 81 ? 0.064 -2.682 -36.949 1.00 53.88 81 VAL A CA 1
ATOM 608 C C . VAL A 1 81 ? -1.155 -1.813 -36.664 1.00 53.88 81 VAL A C 1
ATOM 610 O O . VAL A 1 81 ? -2.046 -1.780 -37.543 1.00 53.88 81 VAL A O 1
#

pLDDT: mean 87.66, std 10.35, range [53.88, 97.5]

Sequence (81 aa):
MDVDAWLKLVLICFLGALSPGPSLALVLNNTIARGRLYGISTGLGHGFGIGLWALLTSAGISEIIMDKSAIFWFFKAWGDV

Secondary structure (DSSP, 8-state):
--HHHHHHHHHHHHHHHHS--HHHHHHHHHHHHH-HHHHHHHHHHHHHHHHHHHHHHHHHHHHHHHS-SHHHHHHHHHHT-